Protein AF-F4I1Y9-F1 (afdb_monomer_lite)

pLDDT: mean 84.71, std 12.02, range [44.88, 97.06]

Structure (mmCIF, N/CA/C/O backbone):
data_AF-F4I1Y9-F1
#
_entry.id   AF-F4I1Y9-F1
#
loop_
_atom_site.group_PDB
_atom_site.id
_atom_site.type_symbol
_atom_site.label_atom_id
_atom_site.label_alt_id
_atom_site.label_comp_id
_atom_site.label_asym_id
_atom_site.label_entity_id
_atom_site.label_seq_id
_atom_site.pdbx_PDB_ins_code
_atom_site.Cartn_x
_atom_site.Cartn_y
_atom_site.Cartn_z
_atom_site.occupancy
_atom_site.B_iso_or_equiv
_atom_site.auth_seq_id
_atom_site.auth_comp_id
_atom_site.auth_asym_id
_atom_site.auth_atom_id
_atom_site.pdbx_PDB_model_num
ATOM 1 N N . MET A 1 1 ? 1.191 -8.807 7.977 1.00 69.25 1 MET A N 1
ATOM 2 C CA . MET A 1 1 ? 1.698 -9.114 6.601 1.00 69.25 1 MET A CA 1
ATOM 3 C C . MET A 1 1 ? 2.998 -8.347 6.306 1.00 69.25 1 MET A C 1
ATOM 5 O O . MET A 1 1 ? 3.203 -7.316 6.932 1.00 69.25 1 MET A O 1
ATOM 9 N N . LYS A 1 2 ? 3.882 -8.793 5.388 1.00 71.81 2 LYS A N 1
ATOM 10 C CA . LYS A 1 2 ? 5.081 -8.023 4.954 1.00 71.81 2 LYS A CA 1
ATOM 11 C C . LYS A 1 2 ? 5.387 -8.221 3.464 1.00 71.81 2 LYS A C 1
ATOM 13 O O . LYS A 1 2 ? 5.256 -9.332 2.959 1.00 71.81 2 LYS A O 1
ATOM 18 N N . ALA A 1 3 ? 5.833 -7.165 2.787 1.00 67.06 3 ALA A N 1
ATOM 19 C CA . ALA A 1 3 ? 6.359 -7.220 1.430 1.00 67.06 3 ALA A CA 1
ATOM 20 C C . ALA A 1 3 ? 7.756 -7.858 1.444 1.00 67.06 3 ALA A C 1
ATOM 22 O O . ALA A 1 3 ? 8.673 -7.392 2.130 1.00 67.06 3 ALA A O 1
ATOM 23 N N . THR A 1 4 ? 7.912 -8.951 0.703 1.00 67.31 4 THR A N 1
ATOM 24 C CA . THR A 1 4 ? 9.184 -9.657 0.531 1.00 67.31 4 THR A CA 1
ATOM 25 C C . THR A 1 4 ? 10.007 -9.039 -0.603 1.00 67.31 4 THR A C 1
ATOM 27 O O . THR A 1 4 ? 9.509 -8.212 -1.369 1.00 67.31 4 THR A O 1
ATOM 30 N N . ASN A 1 5 ? 11.292 -9.411 -0.686 1.00 60.19 5 ASN A N 1
ATOM 31 C CA . ASN A 1 5 ? 12.155 -9.077 -1.823 1.00 60.19 5 ASN A CA 1
ATOM 32 C C . ASN A 1 5 ? 11.518 -9.619 -3.108 1.00 60.19 5 ASN A C 1
ATOM 34 O O . ASN A 1 5 ? 11.624 -10.804 -3.406 1.00 60.19 5 ASN A O 1
ATOM 38 N N . THR A 1 6 ? 10.828 -8.757 -3.837 1.00 62.22 6 THR A N 1
ATOM 39 C CA . THR A 1 6 ? 10.444 -8.980 -5.232 1.00 62.22 6 THR A CA 1
ATOM 40 C C . THR A 1 6 ? 11.373 -8.139 -6.103 1.00 62.22 6 THR A C 1
ATOM 42 O O . THR A 1 6 ? 12.080 -7.281 -5.578 1.00 62.22 6 THR A O 1
ATOM 45 N N . ASP A 1 7 ? 11.353 -8.305 -7.423 1.00 64.12 7 ASP A N 1
ATOM 46 C CA . ASP A 1 7 ? 12.094 -7.419 -8.341 1.00 64.12 7 ASP A CA 1
ATOM 47 C C . ASP A 1 7 ? 11.778 -5.921 -8.142 1.00 64.12 7 ASP A C 1
ATOM 49 O O . ASP A 1 7 ? 12.580 -5.046 -8.477 1.00 64.12 7 ASP A O 1
ATOM 53 N N . LEU A 1 8 ? 10.584 -5.629 -7.616 1.00 65.75 8 LEU A N 1
ATOM 54 C CA . LEU A 1 8 ? 10.135 -4.291 -7.222 1.00 65.75 8 LEU A CA 1
ATOM 55 C C . LEU A 1 8 ? 10.524 -3.936 -5.782 1.00 65.75 8 LEU A C 1
ATOM 57 O O . LEU A 1 8 ? 10.585 -2.762 -5.435 1.00 65.75 8 LEU A O 1
ATOM 61 N N . GLY A 1 9 ? 10.751 -4.946 -4.943 1.00 61.72 9 GLY A N 1
ATOM 62 C CA . GLY A 1 9 ? 10.931 -4.871 -3.497 1.00 61.72 9 GLY A CA 1
ATOM 63 C C . GLY A 1 9 ? 12.293 -4.353 -3.060 1.00 61.72 9 GLY A C 1
ATOM 64 O O . GLY A 1 9 ? 12.908 -4.950 -2.174 1.00 61.72 9 GLY A O 1
ATOM 65 N N . ASP A 1 10 ? 12.741 -3.245 -3.650 1.00 73.62 10 ASP A N 1
ATOM 66 C CA . ASP A 1 10 ? 13.821 -2.458 -3.071 1.00 73.62 10 ASP A CA 1
ATOM 67 C C . ASP A 1 10 ? 13.427 -1.918 -1.683 1.00 73.62 10 ASP A C 1
ATOM 69 O O . ASP A 1 10 ? 12.261 -1.942 -1.270 1.00 73.62 10 ASP A O 1
ATOM 73 N N . GLU A 1 11 ? 14.422 -1.478 -0.910 1.00 79.38 11 GLU A N 1
ATOM 74 C CA . GLU A 1 11 ? 14.205 -1.005 0.463 1.00 79.38 11 GLU A CA 1
ATOM 75 C C . GLU A 1 11 ? 13.201 0.152 0.521 1.00 79.38 11 GLU A C 1
ATOM 77 O O . GLU A 1 11 ? 12.377 0.205 1.434 1.00 79.38 11 GLU A O 1
ATOM 82 N N . ALA A 1 12 ? 13.199 1.015 -0.499 1.00 82.31 12 ALA A N 1
ATOM 83 C CA . ALA A 1 12 ? 12.257 2.119 -0.625 1.00 82.31 12 ALA A CA 1
ATOM 84 C C . ALA A 1 12 ? 10.810 1.633 -0.815 1.00 82.31 12 ALA A C 1
ATOM 86 O O . ALA A 1 12 ? 9.903 2.148 -0.163 1.00 82.31 12 ALA A O 1
ATOM 87 N N . PHE A 1 13 ? 10.572 0.616 -1.652 1.00 86.69 13 PHE A N 1
ATOM 88 C CA . PHE A 1 13 ? 9.244 0.013 -1.798 1.00 86.69 13 PHE A CA 1
ATOM 89 C C . PHE A 1 13 ? 8.764 -0.575 -0.470 1.00 86.69 13 PHE A C 1
ATOM 91 O O . PHE A 1 13 ? 7.668 -0.258 -0.009 1.00 86.69 13 PHE A O 1
ATOM 98 N N . LYS A 1 14 ? 9.612 -1.365 0.198 1.00 85.75 14 LYS A N 1
ATOM 99 C CA . LYS A 1 14 ? 9.276 -1.983 1.488 1.00 85.75 14 LYS A CA 1
ATOM 100 C C . LYS A 1 14 ? 8.978 -0.964 2.580 1.00 85.75 14 LYS A C 1
ATOM 102 O O . LYS A 1 14 ? 8.068 -1.197 3.376 1.00 85.75 14 LYS A O 1
ATOM 107 N N . ALA A 1 15 ? 9.740 0.128 2.633 1.00 85.62 15 ALA A N 1
ATOM 108 C CA . ALA A 1 15 ? 9.554 1.197 3.608 1.00 85.62 15 ALA A CA 1
ATOM 109 C C . ALA A 1 15 ? 8.162 1.834 3.496 1.00 85.62 15 ALA A C 1
ATOM 111 O O . ALA A 1 15 ? 7.581 2.201 4.513 1.00 85.62 15 ALA A O 1
ATOM 112 N N . VAL A 1 16 ? 7.598 1.896 2.285 1.00 86.44 16 VAL A N 1
ATOM 113 C CA . VAL A 1 16 ? 6.246 2.417 2.048 1.00 86.4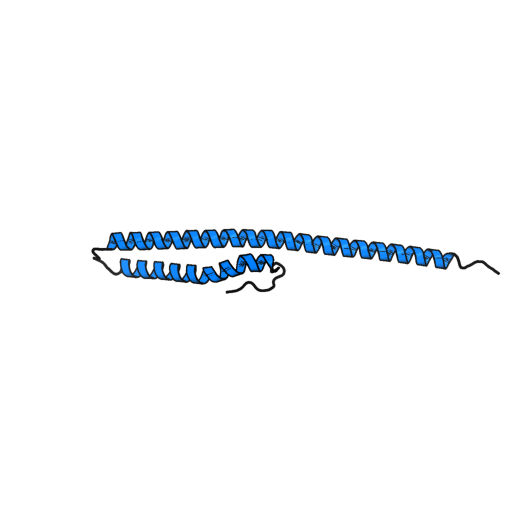4 16 VAL A CA 1
ATOM 114 C C . VAL A 1 16 ? 5.178 1.338 2.237 1.00 86.44 16 VAL A C 1
ATOM 116 O O . VAL A 1 16 ? 4.163 1.584 2.884 1.00 86.44 16 VAL A O 1
ATOM 119 N N . THR A 1 17 ? 5.376 0.125 1.713 1.00 87.12 17 THR A N 1
ATOM 120 C CA . THR A 1 17 ? 4.312 -0.892 1.709 1.00 87.12 17 THR A CA 1
ATOM 121 C C . THR A 1 17 ? 4.146 -1.629 3.031 1.00 87.12 17 THR A C 1
ATOM 123 O O . THR A 1 17 ? 3.032 -2.025 3.358 1.00 87.12 17 THR A O 1
ATOM 126 N N . ASN A 1 18 ? 5.213 -1.842 3.808 1.00 87.88 18 ASN A N 1
ATOM 127 C CA . ASN A 1 18 ? 5.120 -2.603 5.060 1.00 87.88 18 ASN A CA 1
ATOM 128 C C . ASN A 1 18 ? 4.258 -1.923 6.136 1.00 87.88 18 ASN A C 1
ATOM 130 O O . ASN A 1 18 ? 3.460 -2.631 6.760 1.00 87.88 18 ASN A O 1
ATOM 134 N N . PRO A 1 19 ? 4.350 -0.596 6.352 1.00 88.94 19 PRO A N 1
ATOM 135 C CA . PRO A 1 19 ? 3.421 0.105 7.236 1.00 88.94 19 PRO A CA 1
ATOM 136 C C . PRO A 1 19 ? 1.960 -0.095 6.820 1.00 88.94 19 PRO A C 1
ATOM 138 O O . PRO A 1 19 ? 1.135 -0.468 7.649 1.00 88.94 19 PRO A O 1
ATOM 141 N N . ILE A 1 20 ? 1.658 0.028 5.524 1.00 90.12 20 ILE A N 1
ATOM 142 C CA . ILE A 1 20 ? 0.292 -0.138 5.002 1.00 90.12 20 ILE A CA 1
ATOM 143 C C . ILE A 1 20 ? -0.194 -1.580 5.185 1.00 90.12 20 ILE A C 1
ATOM 145 O O . ILE A 1 20 ? -1.318 -1.814 5.618 1.00 90.12 20 ILE A O 1
ATOM 149 N N . LEU A 1 21 ? 0.662 -2.569 4.910 1.00 87.94 21 LEU A N 1
ATOM 150 C CA . LEU A 1 21 ? 0.348 -3.983 5.140 1.00 87.94 21 LEU A CA 1
ATOM 151 C C . LEU A 1 21 ? 0.091 -4.298 6.618 1.00 87.94 21 LEU A C 1
ATOM 153 O O . LEU A 1 21 ? -0.660 -5.226 6.911 1.00 87.94 21 LEU A O 1
ATOM 157 N N . SER A 1 22 ? 0.713 -3.551 7.530 1.00 87.38 22 SER A N 1
ATOM 158 C CA . SER A 1 22 ? 0.483 -3.683 8.972 1.00 87.38 22 SER A CA 1
ATOM 159 C C . SER A 1 22 ? -0.855 -3.053 9.370 1.00 87.38 22 SER A C 1
ATOM 161 O O . SER A 1 22 ? -1.621 -3.661 10.108 1.00 87.38 22 SER A O 1
ATOM 163 N N . GLN A 1 23 ? -1.184 -1.886 8.811 1.00 88.81 23 GLN A N 1
ATOM 164 C CA . GLN A 1 23 ? -2.473 -1.212 9.018 1.00 88.81 23 GLN A CA 1
ATOM 165 C C . GLN A 1 23 ? -3.655 -1.973 8.402 1.00 88.81 23 GLN A C 1
ATOM 167 O O . GLN A 1 23 ? -4.777 -1.874 8.889 1.00 88.81 23 GLN A O 1
ATOM 172 N N . MET A 1 24 ? -3.426 -2.770 7.356 1.00 89.56 24 MET A N 1
ATOM 173 C CA . MET A 1 24 ? -4.493 -3.526 6.695 1.00 89.56 24 MET A CA 1
ATOM 174 C C . MET A 1 24 ? -5.178 -4.529 7.636 1.00 89.56 24 MET A C 1
ATOM 176 O O . MET A 1 24 ? -6.378 -4.759 7.517 1.00 89.56 24 MET A O 1
ATOM 180 N N . GLU A 1 25 ? -4.448 -5.107 8.595 1.00 88.75 25 GLU A N 1
ATOM 181 C CA . GLU A 1 25 ? -5.041 -5.996 9.604 1.00 88.75 25 GLU A CA 1
ATOM 182 C C . GLU A 1 25 ? -6.040 -5.241 10.498 1.00 88.75 25 GLU A C 1
ATOM 184 O O . GLU A 1 25 ? -7.121 -5.756 10.783 1.00 88.75 25 GLU A O 1
ATOM 189 N N . GLU A 1 26 ? -5.731 -3.995 10.867 1.00 91.12 26 GLU A N 1
ATOM 190 C CA . GLU A 1 26 ? -6.637 -3.118 11.615 1.00 91.12 26 GLU A CA 1
ATOM 191 C C . GLU A 1 26 ? -7.874 -2.753 10.785 1.00 91.12 26 GLU A C 1
ATOM 193 O O . GLU A 1 26 ? -8.995 -2.932 11.255 1.00 91.12 26 GLU A O 1
ATOM 198 N N . ILE A 1 27 ? -7.687 -2.345 9.525 1.00 93.62 27 ILE A N 1
ATOM 199 C CA . ILE A 1 27 ? -8.786 -2.028 8.597 1.00 93.62 27 ILE A CA 1
ATOM 200 C C . ILE A 1 27 ? -9.744 -3.220 8.462 1.00 93.62 27 ILE A C 1
ATOM 202 O O . ILE A 1 27 ? -10.960 -3.058 8.567 1.00 93.62 27 ILE A O 1
ATOM 206 N N . ILE A 1 28 ? -9.209 -4.433 8.280 1.00 93.25 28 ILE A N 1
ATOM 207 C CA . ILE A 1 28 ? -10.007 -5.663 8.176 1.00 93.25 28 ILE A CA 1
ATOM 208 C C . ILE A 1 28 ? -10.779 -5.932 9.472 1.00 93.25 28 ILE A C 1
ATOM 210 O O . ILE A 1 28 ? -11.943 -6.337 9.423 1.00 93.25 28 ILE A O 1
ATOM 214 N N . ASN A 1 29 ? -10.152 -5.735 10.632 1.00 94.06 29 ASN A N 1
ATOM 215 C CA . ASN A 1 29 ? -10.808 -5.954 11.918 1.00 94.06 29 ASN A CA 1
ATOM 216 C C . ASN A 1 29 ? -11.945 -4.954 12.148 1.00 94.06 29 ASN A C 1
ATOM 218 O O . ASN A 1 29 ? -13.036 -5.365 12.547 1.00 94.06 29 ASN A O 1
ATOM 222 N N . THR A 1 30 ? -11.741 -3.680 11.819 1.00 93.75 30 THR A N 1
ATOM 223 C CA . THR A 1 30 ? -12.794 -2.662 11.900 1.00 93.75 30 THR A CA 1
ATOM 224 C C . THR A 1 30 ? -13.921 -2.958 10.910 1.00 93.75 30 THR A C 1
ATOM 226 O O . THR A 1 30 ? -15.086 -2.916 11.293 1.00 93.75 30 THR A O 1
ATOM 229 N N . ALA A 1 31 ? -13.615 -3.387 9.680 1.00 95.50 31 ALA A N 1
ATOM 230 C CA . ALA A 1 31 ? -14.629 -3.802 8.705 1.00 95.50 31 ALA A CA 1
ATOM 231 C C . ALA A 1 31 ? -15.491 -4.975 9.214 1.00 95.50 31 ALA A C 1
ATOM 233 O O . ALA A 1 31 ? -16.717 -4.968 9.084 1.00 95.50 31 ALA A O 1
ATOM 234 N N . LYS A 1 32 ? -14.866 -5.979 9.845 1.00 96.69 32 LYS A N 1
ATOM 235 C CA . LYS A 1 32 ? -15.589 -7.083 10.498 1.00 96.69 32 LYS A CA 1
ATOM 236 C C . LYS A 1 32 ? -16.451 -6.589 11.657 1.00 96.69 32 LYS A C 1
ATOM 238 O O . LYS A 1 32 ? -17.561 -7.088 11.835 1.00 96.69 32 LYS A O 1
ATOM 243 N N . HIS A 1 33 ? -15.964 -5.618 12.429 1.00 95.75 33 HIS A N 1
ATOM 244 C CA . HIS A 1 33 ? -16.726 -5.025 13.523 1.00 95.75 33 HIS A CA 1
ATOM 245 C C . HIS A 1 33 ? -17.963 -4.271 13.019 1.00 95.75 33 HIS A C 1
ATOM 247 O O . HIS A 1 33 ? -19.049 -4.476 13.557 1.00 95.75 33 HIS A O 1
ATOM 253 N N . VAL A 1 34 ? -17.832 -3.491 11.940 1.00 96.56 34 VAL A N 1
ATOM 254 C CA . VAL A 1 34 ? -18.960 -2.842 11.252 1.00 96.56 34 VAL A CA 1
ATOM 255 C C . VAL A 1 34 ? -19.995 -3.888 10.837 1.00 96.56 34 VAL A C 1
ATOM 257 O O . VAL A 1 34 ? -21.160 -3.782 11.212 1.00 96.56 34 VAL A O 1
ATOM 260 N N . ALA A 1 35 ? -19.573 -4.956 10.152 1.00 95.19 35 ALA A N 1
ATOM 261 C CA . ALA A 1 35 ? -20.478 -6.027 9.727 1.00 95.19 35 ALA A CA 1
ATOM 262 C C . ALA A 1 35 ? -21.207 -6.692 10.911 1.00 95.19 35 ALA A C 1
ATOM 264 O O . ALA A 1 35 ? -22.413 -6.943 10.840 1.00 95.19 35 ALA A O 1
ATOM 265 N N . TYR A 1 36 ? -20.496 -6.939 12.014 1.00 95.69 36 TYR A N 1
ATOM 266 C CA . TYR A 1 36 ? -21.086 -7.454 13.247 1.00 95.69 36 TYR A CA 1
ATOM 267 C C . TYR A 1 36 ? -22.136 -6.495 13.824 1.00 95.69 36 TYR A C 1
ATOM 269 O O . TYR A 1 36 ? -23.256 -6.920 14.107 1.00 95.69 36 TYR A O 1
ATOM 277 N N . ARG A 1 37 ? -21.813 -5.202 13.960 1.00 93.56 37 ARG A N 1
ATOM 278 C CA . ARG A 1 37 ? -22.731 -4.195 14.515 1.00 93.56 37 ARG A CA 1
ATOM 279 C C . ARG A 1 37 ? -23.983 -4.028 13.656 1.00 93.56 37 ARG A C 1
ATOM 281 O O . ARG A 1 37 ? -25.078 -3.998 14.209 1.00 93.56 37 ARG A O 1
ATOM 288 N N . VAL A 1 38 ? -23.850 -4.028 12.326 1.00 92.12 38 VAL A N 1
ATOM 289 C CA . VAL A 1 38 ? -25.003 -4.059 11.406 1.00 92.12 38 VAL A CA 1
ATOM 290 C C . VAL A 1 38 ? -25.886 -5.282 11.677 1.00 92.12 38 VAL A C 1
ATOM 292 O O . VAL A 1 38 ? -27.110 -5.167 11.698 1.00 92.12 38 VAL A O 1
ATOM 295 N N . GLY A 1 39 ? -25.286 -6.455 11.901 1.00 91.50 39 GLY A N 1
ATOM 296 C CA . GLY A 1 39 ? -26.014 -7.677 12.248 1.00 91.50 39 GLY A CA 1
ATOM 297 C C . GLY A 1 39 ? -26.802 -7.554 13.554 1.00 91.50 39 GLY A C 1
ATOM 298 O O . GLY A 1 39 ? -27.981 -7.904 13.588 1.00 91.50 39 GLY A O 1
ATOM 299 N N . VAL A 1 40 ? -26.179 -6.999 14.599 1.00 90.19 40 VAL A N 1
ATOM 300 C CA . VAL A 1 40 ? -26.837 -6.733 15.890 1.00 90.19 40 VAL A CA 1
ATOM 301 C C . VAL A 1 40 ? -28.032 -5.799 15.703 1.00 90.19 40 VAL A C 1
ATOM 303 O O . VAL A 1 40 ? -29.144 -6.180 16.063 1.00 90.19 40 VAL A O 1
ATOM 306 N N . ILE A 1 41 ? -27.832 -4.648 15.054 1.00 89.88 41 ILE A N 1
ATOM 307 C CA . ILE A 1 41 ? -28.875 -3.639 14.798 1.00 89.88 41 ILE A CA 1
ATOM 308 C C . ILE A 1 41 ? -30.064 -4.234 14.031 1.00 89.88 41 ILE A C 1
ATOM 310 O O . ILE A 1 41 ? -31.218 -3.944 14.326 1.00 89.88 41 ILE A O 1
ATOM 314 N N . ARG A 1 42 ? -29.807 -5.106 13.049 1.00 87.38 42 ARG A N 1
ATOM 315 C CA . ARG A 1 42 ? -30.874 -5.771 12.281 1.00 87.38 42 ARG A CA 1
ATOM 316 C C . ARG A 1 42 ? -31.665 -6.792 13.093 1.00 87.38 42 ARG A C 1
ATOM 318 O O . ARG A 1 42 ? -32.795 -7.097 12.731 1.00 87.38 42 ARG A O 1
ATOM 325 N N . SER A 1 43 ? -31.070 -7.355 14.141 1.00 88.75 43 SER A N 1
ATOM 326 C CA . SER A 1 43 ? -31.731 -8.340 15.002 1.00 88.75 43 SER A CA 1
ATOM 327 C C . SER A 1 43 ? -32.514 -7.702 16.153 1.00 88.75 43 SER A C 1
ATOM 329 O O . SER A 1 43 ? -33.415 -8.332 16.710 1.00 88.75 43 SER A O 1
ATOM 331 N N . THR A 1 44 ? -32.221 -6.446 16.493 1.00 83.25 44 THR A N 1
ATOM 332 C CA . THR A 1 44 ? -32.925 -5.698 17.533 1.00 83.25 44 THR A CA 1
ATOM 333 C C . THR A 1 44 ? -34.127 -4.959 16.938 1.00 83.25 44 THR A C 1
ATOM 335 O O . THR A 1 44 ? -34.090 -3.769 16.650 1.00 83.25 44 THR A O 1
ATOM 338 N N . ASN A 1 45 ? -35.253 -5.667 16.787 1.00 69.00 45 ASN A N 1
ATOM 339 C CA . ASN A 1 45 ? -36.493 -5.143 16.181 1.00 69.00 45 ASN A CA 1
ATOM 340 C C . ASN A 1 45 ? -37.090 -3.890 16.868 1.00 69.00 45 ASN A C 1
ATOM 342 O O . ASN A 1 45 ? -38.072 -3.333 16.377 1.00 69.00 45 ASN A O 1
ATOM 346 N N . SER A 1 46 ? -36.585 -3.471 18.032 1.00 75.75 46 SER A N 1
ATOM 347 C CA . SER A 1 46 ? -37.143 -2.368 18.829 1.00 75.75 46 SER A CA 1
ATOM 348 C C . SER A 1 46 ? -36.101 -1.718 19.749 1.00 75.75 46 SER A C 1
ATOM 350 O O . SER A 1 46 ? -36.381 -1.458 20.918 1.00 75.75 46 SER A O 1
ATOM 352 N N . ASP A 1 47 ? -34.880 -1.491 19.256 1.00 80.38 47 ASP A N 1
ATOM 353 C CA . ASP A 1 47 ? -33.858 -0.793 20.043 1.00 80.38 47 ASP A CA 1
ATOM 354 C C . ASP A 1 47 ? -34.163 0.717 20.129 1.00 80.38 47 ASP A C 1
ATOM 356 O O . ASP A 1 47 ? -34.187 1.385 19.091 1.00 80.38 47 ASP A O 1
ATOM 360 N N . PRO A 1 48 ? -34.364 1.301 21.328 1.00 87.50 48 PRO A N 1
ATOM 361 C CA . PRO A 1 48 ? -34.545 2.748 21.472 1.00 87.50 48 PRO A CA 1
ATOM 362 C C . PRO A 1 48 ? -33.340 3.557 20.969 1.00 87.50 48 PRO A C 1
ATOM 364 O O . PRO A 1 48 ? -33.481 4.738 20.661 1.00 87.50 48 PRO A O 1
ATOM 367 N N . ASN A 1 49 ? -32.163 2.937 20.864 1.00 88.44 49 ASN A N 1
ATOM 368 C CA . ASN A 1 49 ? -30.950 3.568 20.362 1.00 88.44 49 ASN A CA 1
ATOM 369 C C . ASN A 1 49 ? -30.693 3.314 18.873 1.00 88.44 49 ASN A C 1
ATOM 371 O O . ASN A 1 49 ? -29.667 3.767 18.372 1.00 88.44 49 ASN A O 1
ATOM 375 N N . PHE A 1 50 ? -31.604 2.643 18.158 1.00 90.00 50 PHE A N 1
ATOM 376 C CA . PHE A 1 50 ? -31.409 2.204 16.772 1.00 90.00 50 PHE A CA 1
ATOM 377 C C . PHE A 1 50 ? -30.774 3.272 15.869 1.00 90.00 50 PHE A C 1
ATOM 379 O O . PHE A 1 50 ? -29.765 3.007 15.226 1.00 90.00 50 PHE A O 1
ATOM 386 N N . LEU A 1 51 ? -31.327 4.492 15.845 1.00 90.56 51 LEU A N 1
ATOM 387 C CA . LEU A 1 51 ? -30.824 5.563 14.975 1.00 90.56 51 LEU A CA 1
ATOM 388 C C . LEU A 1 51 ? -29.418 6.036 15.362 1.00 90.56 51 LEU A C 1
ATOM 390 O O . LEU A 1 51 ? -28.618 6.342 14.484 1.00 90.56 51 LEU A O 1
ATOM 394 N N . ARG A 1 52 ? -29.112 6.091 16.664 1.00 91.94 52 ARG A N 1
ATOM 395 C CA . ARG A 1 52 ? -27.782 6.477 17.154 1.00 91.94 52 ARG A CA 1
ATOM 396 C C . ARG A 1 52 ? -26.756 5.410 16.796 1.00 91.94 52 ARG A C 1
ATOM 398 O O . ARG A 1 52 ? -25.669 5.734 16.336 1.00 91.94 52 ARG A O 1
ATOM 405 N N . ASP A 1 53 ? -27.109 4.151 17.015 1.00 91.56 53 ASP A N 1
ATOM 406 C CA . ASP A 1 53 ? -26.210 3.033 16.774 1.00 91.56 53 ASP A CA 1
ATOM 407 C C . ASP A 1 53 ? -26.001 2.814 15.266 1.00 91.56 53 ASP A C 1
ATOM 409 O O . ASP A 1 53 ? -24.900 2.462 14.854 1.00 91.56 53 ASP A O 1
ATOM 413 N N . LEU A 1 54 ? -27.017 3.081 14.436 1.00 91.44 54 LEU A N 1
ATOM 414 C CA . LEU A 1 54 ? -26.892 3.091 12.978 1.00 91.44 54 LEU A CA 1
ATOM 415 C C . LEU A 1 54 ? -25.936 4.193 12.501 1.00 91.44 54 LEU A C 1
ATOM 417 O O . LEU A 1 54 ? -25.006 3.889 11.765 1.00 91.44 54 LEU A O 1
ATOM 421 N N . ASP A 1 55 ? -26.101 5.433 12.975 1.00 94.19 55 ASP A N 1
ATOM 422 C CA . ASP A 1 55 ? -25.205 6.555 12.642 1.00 94.19 55 ASP A CA 1
ATOM 423 C C . ASP A 1 55 ? -23.75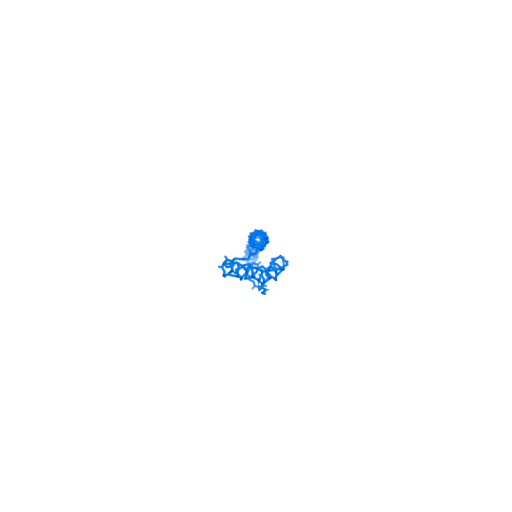0 6.291 13.076 1.00 94.19 55 ASP A C 1
ATOM 425 O O . ASP A 1 55 ? -22.806 6.611 12.353 1.00 94.19 55 ASP A O 1
ATOM 429 N N . GLU A 1 56 ? -23.546 5.662 14.237 1.00 94.19 56 GLU A N 1
ATOM 430 C CA . GLU A 1 56 ? -22.212 5.266 14.698 1.00 94.19 56 GLU A CA 1
ATOM 431 C C . GLU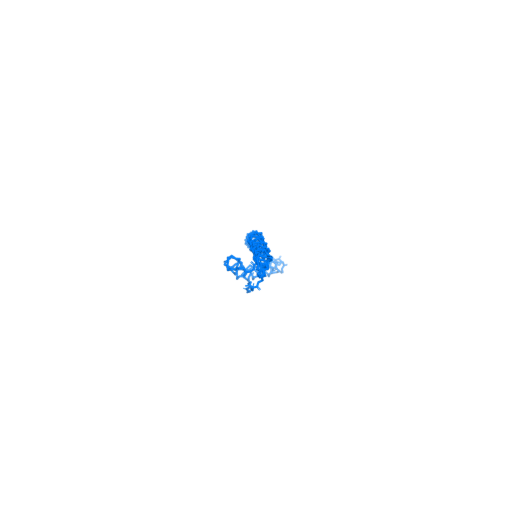 A 1 56 ? -21.571 4.242 13.747 1.00 94.19 56 GLU A C 1
ATOM 433 O O . GLU A 1 56 ? -20.398 4.361 13.389 1.00 94.19 56 GLU A O 1
ATOM 438 N N . VAL A 1 57 ? -22.344 3.246 13.313 1.00 94.88 57 VAL A N 1
ATOM 439 C CA . VAL A 1 57 ? -21.882 2.194 12.401 1.00 94.88 57 VAL A CA 1
ATOM 440 C C . VAL A 1 57 ? -21.623 2.730 10.999 1.00 94.88 57 VAL A C 1
ATOM 442 O O . VAL A 1 57 ? -20.628 2.334 10.393 1.00 94.88 57 VAL A O 1
ATOM 445 N N . ASP A 1 58 ? -22.453 3.650 10.510 1.00 94.62 58 ASP A N 1
ATOM 446 C CA . ASP A 1 58 ? -22.245 4.325 9.228 1.00 94.62 58 ASP A CA 1
ATOM 447 C C . ASP A 1 58 ? -20.924 5.110 9.247 1.00 94.62 58 ASP A C 1
ATOM 449 O O . ASP A 1 58 ? -20.082 4.920 8.370 1.00 94.62 58 ASP A O 1
ATOM 453 N N . LYS A 1 59 ? -20.651 5.872 10.317 1.00 96.62 59 LYS A N 1
ATOM 454 C CA . LYS A 1 59 ? -19.367 6.577 10.497 1.00 96.62 59 LYS A CA 1
ATOM 455 C C . LYS A 1 59 ? -18.168 5.634 10.554 1.00 96.62 59 LYS A C 1
ATOM 457 O O . LYS A 1 59 ? -17.119 5.941 9.989 1.00 96.62 59 LYS A O 1
ATOM 462 N N . MET A 1 60 ? -18.296 4.490 11.230 1.00 95.00 60 MET A N 1
ATOM 463 C CA . MET A 1 60 ? -17.243 3.468 11.223 1.00 95.00 60 MET A CA 1
ATOM 464 C C . MET A 1 60 ? -17.039 2.882 9.818 1.00 95.00 60 MET A C 1
ATOM 466 O O . MET A 1 60 ? -15.904 2.614 9.425 1.00 95.00 60 MET A O 1
ATOM 470 N N . GLY A 1 61 ? -18.121 2.682 9.061 1.00 96.25 61 GLY A N 1
ATOM 471 C CA . GLY A 1 61 ? -18.077 2.236 7.671 1.00 96.25 61 GLY A CA 1
ATOM 472 C C . GLY A 1 61 ? -17.324 3.217 6.772 1.00 96.25 61 GLY A C 1
ATOM 473 O O . GLY A 1 61 ? -16.427 2.801 6.034 1.00 96.25 61 GLY A O 1
ATOM 474 N N . ASP A 1 62 ? -17.626 4.508 6.895 1.00 97.06 62 ASP A N 1
ATOM 475 C CA . ASP A 1 62 ? -16.951 5.581 6.161 1.00 97.06 62 ASP A CA 1
ATOM 476 C C . ASP A 1 62 ? -15.455 5.662 6.508 1.00 97.06 62 ASP A C 1
ATOM 478 O O . ASP A 1 62 ? -14.613 5.749 5.611 1.00 97.06 62 ASP A O 1
ATOM 482 N N . ASP A 1 63 ? -15.092 5.554 7.792 1.00 94.56 63 ASP A N 1
ATOM 483 C CA . ASP A 1 63 ? -13.688 5.539 8.234 1.00 94.56 63 ASP A CA 1
ATOM 484 C C . ASP A 1 63 ? -12.911 4.350 7.643 1.00 94.56 63 ASP A C 1
ATOM 486 O O . ASP A 1 63 ? -11.807 4.515 7.114 1.00 94.56 63 ASP A O 1
ATOM 490 N N . VAL A 1 64 ? -13.500 3.148 7.663 1.00 96.00 64 VAL A N 1
ATOM 491 C CA . VAL A 1 64 ? -12.912 1.955 7.032 1.00 96.00 64 VAL A CA 1
ATOM 492 C C . VAL A 1 64 ? -12.716 2.173 5.537 1.00 96.00 64 VAL A C 1
ATOM 494 O O . VAL A 1 64 ? -11.664 1.810 4.997 1.00 96.00 64 VAL A O 1
ATOM 497 N N . PHE A 1 65 ? -13.705 2.753 4.860 1.00 95.56 65 PHE A N 1
ATOM 498 C CA . PHE A 1 65 ? -13.641 3.014 3.429 1.00 95.56 65 PHE A CA 1
ATOM 499 C C . PHE A 1 65 ? -12.520 4.002 3.082 1.00 95.56 65 PHE A C 1
ATOM 501 O O . PHE A 1 65 ? -11.670 3.686 2.245 1.00 95.56 65 PHE A O 1
ATOM 508 N N . GLU A 1 66 ? -12.448 5.149 3.758 1.00 96.44 66 GLU A N 1
ATOM 509 C CA . GLU A 1 66 ? -11.431 6.170 3.482 1.00 96.44 66 GLU A CA 1
ATOM 510 C C . GLU A 1 66 ? -10.012 5.695 3.834 1.00 96.44 66 GLU A C 1
ATOM 512 O O . GLU A 1 66 ? -9.068 5.930 3.067 1.00 96.44 66 GLU A O 1
ATOM 517 N N . LYS A 1 67 ? -9.842 4.933 4.924 1.00 94.06 67 LYS A N 1
ATOM 518 C CA . LYS A 1 67 ? -8.558 4.282 5.247 1.00 94.06 67 LYS A CA 1
ATOM 519 C C . LYS A 1 67 ? -8.154 3.267 4.181 1.00 94.06 67 LYS A C 1
ATOM 521 O O . LYS A 1 67 ? -7.002 3.265 3.743 1.00 94.06 67 LYS A O 1
ATOM 526 N N . SER A 1 68 ? -9.093 2.438 3.723 1.00 94.69 68 SER A N 1
ATOM 527 C CA . SER A 1 68 ? -8.845 1.439 2.672 1.00 94.69 68 SER A CA 1
ATOM 528 C C . SER A 1 68 ? -8.449 2.091 1.350 1.00 94.69 68 SER A C 1
ATOM 530 O O . SER A 1 68 ? -7.508 1.650 0.689 1.00 94.69 68 SER A O 1
ATOM 532 N N . LYS A 1 69 ? -9.143 3.167 0.973 1.00 95.81 69 LYS A N 1
ATOM 533 C CA . LYS A 1 69 ? -8.869 3.947 -0.234 1.00 95.81 69 LYS A CA 1
ATOM 534 C C . LYS A 1 69 ? -7.493 4.608 -0.174 1.00 95.81 69 LYS A C 1
ATOM 536 O O . LYS A 1 69 ? -6.699 4.436 -1.095 1.00 95.81 69 LYS A O 1
ATOM 541 N N . THR A 1 70 ? -7.170 5.264 0.939 1.00 93.81 70 THR A N 1
ATOM 542 C CA . THR A 1 70 ? -5.853 5.881 1.158 1.00 93.81 70 THR A CA 1
ATOM 543 C C . THR A 1 70 ? -4.732 4.842 1.082 1.00 93.81 70 THR A C 1
ATOM 545 O O . THR A 1 70 ? -3.742 5.042 0.378 1.00 93.81 70 THR A O 1
ATOM 548 N N . ALA A 1 71 ? -4.901 3.694 1.746 1.00 92.69 71 ALA A N 1
ATOM 549 C CA . ALA A 1 71 ? -3.954 2.583 1.687 1.00 92.69 71 ALA A CA 1
ATOM 550 C C . ALA A 1 71 ? -3.733 2.091 0.245 1.00 92.69 71 ALA A C 1
ATOM 552 O O . ALA A 1 71 ? -2.591 1.890 -0.178 1.00 92.69 71 ALA A O 1
ATOM 553 N N . LEU A 1 72 ? -4.816 1.934 -0.521 1.00 92.25 72 LEU A N 1
ATOM 554 C CA . LEU A 1 72 ? -4.766 1.503 -1.915 1.00 92.25 72 LEU A CA 1
ATOM 555 C C . LEU A 1 72 ? -4.042 2.516 -2.808 1.00 92.25 72 LEU A C 1
ATOM 557 O O . LEU A 1 72 ? -3.213 2.118 -3.627 1.00 92.25 72 LEU A O 1
ATOM 561 N N . ASP A 1 73 ? -4.322 3.807 -2.654 1.00 94.69 73 ASP A N 1
ATOM 562 C CA . ASP A 1 73 ? -3.710 4.855 -3.471 1.00 94.69 73 ASP A CA 1
ATOM 563 C C . ASP A 1 73 ? -2.205 4.981 -3.201 1.00 94.69 73 ASP A C 1
ATOM 565 O O . ASP A 1 73 ? -1.410 5.057 -4.144 1.00 94.69 73 ASP A O 1
ATOM 569 N N . ILE A 1 74 ? -1.782 4.886 -1.936 1.00 91.75 74 ILE A N 1
ATOM 570 C CA . ILE A 1 74 ? -0.355 4.865 -1.589 1.00 91.75 74 ILE A CA 1
ATOM 571 C C . ILE A 1 74 ? 0.314 3.598 -2.142 1.00 91.75 74 ILE A C 1
ATOM 573 O O . ILE A 1 74 ? 1.396 3.690 -2.724 1.00 91.75 74 ILE A O 1
ATOM 577 N N . MET A 1 75 ? -0.318 2.423 -2.029 1.00 89.56 75 MET A N 1
ATOM 578 C CA . MET A 1 75 ? 0.222 1.183 -2.605 1.00 89.56 75 MET A CA 1
ATOM 579 C C . MET A 1 75 ? 0.366 1.267 -4.127 1.00 89.56 75 MET A C 1
ATOM 581 O O . MET A 1 75 ? 1.393 0.859 -4.667 1.00 89.56 75 MET A O 1
ATOM 585 N N . ARG A 1 76 ? -0.630 1.820 -4.828 1.00 91.12 76 ARG A N 1
ATOM 586 C CA . ARG A 1 76 ? -0.572 2.026 -6.282 1.00 91.12 76 ARG A CA 1
ATOM 587 C C . ARG A 1 76 ? 0.602 2.915 -6.664 1.00 91.12 76 ARG A C 1
ATOM 589 O O . ARG A 1 76 ? 1.364 2.543 -7.555 1.00 91.12 76 ARG A O 1
ATOM 596 N N . LYS A 1 77 ? 0.784 4.036 -5.961 1.00 91.31 77 LYS A N 1
ATOM 597 C CA . LYS A 1 77 ? 1.923 4.930 -6.181 1.00 91.31 77 LYS A CA 1
ATOM 598 C C . LYS A 1 77 ? 3.253 4.223 -5.916 1.00 91.31 77 LYS A C 1
ATOM 600 O O . LYS A 1 77 ? 4.125 4.242 -6.773 1.00 91.31 77 LYS A O 1
ATOM 605 N N . ALA A 1 78 ? 3.374 3.509 -4.796 1.00 89.44 78 ALA A N 1
ATOM 606 C CA . ALA A 1 78 ? 4.585 2.762 -4.460 1.00 89.44 78 ALA A CA 1
ATOM 607 C C . ALA A 1 78 ? 4.960 1.733 -5.542 1.00 89.44 78 ALA A C 1
ATOM 609 O O . ALA A 1 78 ? 6.138 1.564 -5.850 1.00 89.44 78 ALA A O 1
ATOM 610 N N . VAL A 1 79 ? 3.971 1.062 -6.143 1.00 88.94 79 VAL A N 1
ATOM 611 C CA . VAL A 1 79 ? 4.191 0.122 -7.254 1.00 88.94 79 VAL A CA 1
ATOM 612 C C . VAL A 1 79 ? 4.676 0.836 -8.517 1.00 88.94 79 VAL A C 1
ATOM 614 O O . VAL A 1 79 ? 5.558 0.309 -9.195 1.00 88.94 79 VAL A O 1
ATOM 617 N N . VAL A 1 80 ? 4.120 2.004 -8.849 1.00 90.12 80 VAL A N 1
ATOM 618 C CA . VAL A 1 80 ? 4.578 2.811 -9.993 1.00 90.12 80 VAL A CA 1
ATOM 619 C C . VAL A 1 80 ? 6.024 3.256 -9.777 1.00 90.12 80 VAL A C 1
ATOM 621 O O . VAL A 1 80 ? 6.877 2.933 -10.602 1.00 90.12 80 VAL A O 1
ATOM 624 N N . ASP A 1 81 ? 6.323 3.861 -8.628 1.00 88.50 81 ASP A N 1
ATOM 625 C CA . ASP A 1 81 ? 7.668 4.336 -8.289 1.00 88.50 81 ASP A CA 1
ATOM 626 C C . ASP A 1 81 ? 8.692 3.183 -8.312 1.00 88.50 81 ASP A C 1
ATOM 628 O O . ASP A 1 81 ? 9.810 3.324 -8.807 1.00 88.50 81 ASP A O 1
ATOM 632 N N . ALA A 1 82 ? 8.316 1.999 -7.815 1.00 87.69 82 ALA A N 1
ATOM 633 C CA . ALA A 1 82 ? 9.182 0.821 -7.846 1.00 87.69 82 ALA A CA 1
ATOM 634 C C . ALA A 1 82 ? 9.443 0.308 -9.272 1.00 87.69 82 ALA A C 1
ATOM 636 O O . ALA A 1 82 ? 10.553 -0.141 -9.569 1.00 87.69 82 ALA A O 1
ATOM 637 N N . LYS A 1 83 ? 8.451 0.383 -10.170 1.00 88.19 83 LYS A N 1
ATOM 638 C CA . LYS A 1 83 ? 8.628 0.029 -11.588 1.00 88.19 83 LYS A CA 1
ATOM 639 C C . LYS A 1 83 ? 9.569 1.000 -12.291 1.00 88.19 83 LYS A C 1
ATOM 641 O O . LYS A 1 83 ? 10.413 0.551 -13.062 1.00 88.19 83 LYS A O 1
ATOM 646 N N . GLU A 1 84 ? 9.461 2.294 -12.006 1.00 89.31 84 GLU A N 1
ATOM 647 C CA . GLU A 1 84 ? 10.370 3.306 -12.554 1.00 89.31 84 GLU A CA 1
ATOM 648 C C . GLU A 1 84 ? 11.806 3.088 -12.072 1.00 89.31 84 GLU A C 1
ATOM 650 O O . GLU A 1 84 ? 12.730 3.058 -12.885 1.00 89.31 84 GLU A O 1
ATOM 655 N N . ARG A 1 85 ? 12.003 2.815 -10.774 1.00 85.69 85 ARG A N 1
ATOM 656 C CA . ARG A 1 85 ? 13.327 2.464 -10.237 1.00 85.69 85 ARG A CA 1
ATOM 657 C C . ARG A 1 85 ? 13.886 1.185 -10.852 1.00 85.69 85 ARG A C 1
ATOM 659 O O . ARG A 1 85 ? 15.076 1.131 -11.145 1.00 85.69 85 ARG A O 1
ATOM 666 N N . LYS A 1 86 ? 13.052 0.159 -11.064 1.00 87.38 86 LYS A N 1
ATOM 667 C CA . LYS A 1 86 ? 13.475 -1.063 -11.763 1.00 87.38 86 LYS A CA 1
ATOM 668 C C . LYS A 1 86 ? 13.930 -0.747 -13.186 1.00 87.38 86 LYS A C 1
ATOM 670 O O . LYS A 1 86 ? 15.025 -1.145 -13.556 1.00 87.38 86 LYS A O 1
ATOM 675 N N . LYS A 1 87 ? 13.143 0.023 -13.938 1.00 88.06 87 LYS A N 1
ATOM 676 C CA . LYS A 1 87 ? 13.491 0.429 -15.303 1.00 88.06 87 LYS A CA 1
ATOM 677 C C . LYS A 1 87 ? 14.832 1.169 -15.355 1.00 88.06 87 LYS A C 1
ATOM 679 O O . LYS A 1 87 ? 15.667 0.821 -16.177 1.00 88.06 87 LYS A O 1
ATOM 684 N N . ALA A 1 88 ? 15.066 2.113 -14.442 1.00 87.19 88 ALA A N 1
ATOM 685 C CA . ALA A 1 88 ? 16.336 2.834 -14.366 1.00 87.19 88 ALA A CA 1
ATOM 686 C C . ALA A 1 88 ? 17.532 1.905 -14.076 1.00 87.19 88 ALA A C 1
ATOM 688 O O . ALA A 1 88 ? 18.610 2.092 -14.632 1.00 87.19 88 ALA A O 1
ATOM 689 N N . ARG A 1 89 ? 17.347 0.875 -13.236 1.00 84.94 89 ARG A N 1
ATOM 690 C CA . ARG A 1 89 ? 18.377 -0.151 -12.997 1.00 84.94 89 ARG A CA 1
ATOM 691 C C . ARG A 1 89 ? 18.631 -1.002 -14.240 1.00 84.94 89 ARG A C 1
ATOM 693 O O . ARG A 1 89 ? 19.786 -1.229 -14.580 1.00 84.94 89 ARG A O 1
ATOM 700 N N . ASP A 1 90 ? 17.573 -1.449 -14.910 1.00 87.75 90 ASP A N 1
ATOM 701 C CA . ASP A 1 90 ? 17.674 -2.289 -16.106 1.00 87.75 90 ASP A CA 1
ATOM 702 C C . ASP A 1 90 ? 18.351 -1.529 -17.267 1.00 87.75 90 ASP A C 1
ATOM 704 O O . ASP A 1 90 ? 19.181 -2.095 -17.979 1.00 87.75 90 ASP A O 1
ATOM 708 N N . GLU A 1 91 ? 18.055 -0.233 -17.427 1.00 89.81 91 GLU A N 1
ATOM 709 C CA . GLU A 1 91 ? 18.717 0.650 -18.400 1.00 89.81 91 GLU A CA 1
ATOM 710 C C . GLU A 1 91 ? 20.203 0.848 -18.067 1.00 89.81 91 GLU A C 1
ATOM 712 O O . GLU A 1 91 ? 21.043 0.665 -18.945 1.00 89.81 91 GLU A O 1
ATOM 717 N N . ALA A 1 92 ? 20.547 1.105 -16.800 1.00 88.19 92 ALA A N 1
ATOM 718 C CA . ALA A 1 92 ? 21.941 1.248 -16.372 1.00 88.19 92 ALA A CA 1
ATOM 719 C C . ALA A 1 92 ? 22.766 -0.034 -16.593 1.00 88.19 92 ALA A C 1
ATOM 721 O O . ALA A 1 92 ? 23.905 0.030 -17.054 1.00 88.19 92 ALA A O 1
ATOM 722 N N . ILE A 1 93 ? 22.188 -1.209 -16.311 1.00 89.38 93 ILE A N 1
ATOM 723 C CA . ILE A 1 93 ? 22.840 -2.506 -16.559 1.00 89.38 93 ILE A CA 1
ATOM 724 C C . ILE A 1 93 ? 23.092 -2.699 -18.056 1.00 89.38 93 ILE A C 1
ATOM 726 O O . ILE A 1 93 ? 24.169 -3.146 -18.453 1.00 89.38 93 ILE A O 1
ATOM 730 N N . LYS A 1 94 ? 22.113 -2.349 -18.894 1.00 92.19 94 LYS A N 1
ATOM 731 C CA . LYS A 1 94 ? 22.240 -2.462 -20.347 1.00 92.19 94 LYS A CA 1
ATOM 732 C C . LYS A 1 94 ? 23.334 -1.540 -20.894 1.00 92.19 94 LYS A C 1
ATOM 734 O O . LYS A 1 94 ? 24.139 -1.986 -21.707 1.00 92.19 94 LYS A O 1
ATOM 739 N N . GLU A 1 95 ? 23.387 -0.289 -20.439 1.00 89.94 95 GLU A N 1
ATOM 740 C CA . GLU A 1 95 ? 24.434 0.664 -20.829 1.00 89.94 95 GLU A CA 1
ATOM 741 C C . GLU A 1 95 ? 25.829 0.185 -20.402 1.00 89.94 95 GLU A C 1
ATOM 743 O O . GLU A 1 95 ? 26.776 0.257 -21.188 1.00 89.94 95 GLU A O 1
ATOM 748 N N . GLU A 1 96 ? 25.963 -0.372 -19.193 1.00 90.19 96 GLU A N 1
ATOM 749 C CA . GLU A 1 96 ? 27.227 -0.945 -18.722 1.00 90.19 96 GLU A CA 1
ATOM 750 C C . GLU A 1 96 ? 27.655 -2.155 -19.573 1.00 90.19 96 GLU A C 1
ATOM 752 O O . GLU A 1 96 ? 28.829 -2.291 -19.932 1.00 90.19 96 GLU A O 1
ATOM 757 N N . GLU A 1 97 ? 26.716 -3.031 -19.938 1.00 90.69 97 GLU A N 1
ATOM 758 C CA . GLU A 1 97 ? 26.994 -4.193 -20.784 1.00 90.69 97 GLU A CA 1
ATOM 759 C C . GLU A 1 97 ? 27.426 -3.779 -22.201 1.00 90.69 97 GLU A C 1
ATOM 761 O O . GLU A 1 97 ? 28.368 -4.351 -22.758 1.00 90.69 97 GLU A O 1
ATOM 766 N N . GLU A 1 98 ? 26.779 -2.766 -22.783 1.00 90.94 98 GLU A N 1
ATOM 767 C CA . GLU A 1 98 ? 27.155 -2.202 -24.083 1.00 90.94 98 GLU A CA 1
ATOM 768 C C . GLU A 1 98 ? 28.536 -1.531 -24.034 1.00 90.94 98 GLU A C 1
ATOM 770 O O . GLU A 1 98 ? 29.369 -1.785 -24.910 1.00 90.94 98 GLU A O 1
ATOM 775 N N . ALA A 1 99 ? 28.834 -0.764 -22.979 1.00 90.25 99 ALA A N 1
ATOM 776 C CA . ALA A 1 99 ? 30.148 -0.156 -22.777 1.00 90.25 99 ALA A CA 1
ATOM 777 C C . ALA A 1 99 ? 31.256 -1.218 -22.677 1.00 90.25 99 ALA A C 1
ATOM 779 O O . ALA A 1 99 ? 32.274 -1.121 -23.368 1.00 90.25 99 ALA A O 1
ATOM 780 N N . ARG A 1 100 ? 31.031 -2.287 -21.899 1.00 89.31 100 ARG A N 1
ATOM 781 C CA . ARG A 1 100 ? 31.967 -3.420 -21.790 1.00 89.31 100 ARG A CA 1
ATOM 782 C C . ARG A 1 100 ? 32.173 -4.125 -23.132 1.00 89.31 100 ARG A C 1
ATOM 784 O O . ARG A 1 100 ? 33.307 -4.458 -23.477 1.00 89.31 100 ARG A O 1
ATOM 791 N N . LYS A 1 101 ? 31.109 -4.344 -23.915 1.00 89.12 101 LYS A N 1
ATOM 792 C CA . LYS A 1 101 ? 31.205 -4.957 -25.255 1.00 89.12 101 LYS A CA 1
ATOM 793 C C . LYS A 1 101 ? 32.038 -4.105 -26.214 1.00 89.12 101 LYS A C 1
ATOM 795 O O . LYS A 1 101 ? 32.874 -4.649 -26.938 1.00 89.12 101 LYS A O 1
ATOM 800 N N . GLU A 1 102 ? 31.858 -2.786 -26.201 1.00 87.44 102 GLU A N 1
ATOM 801 C CA . GLU A 1 102 ? 32.645 -1.871 -27.033 1.00 87.44 102 GLU A CA 1
ATOM 802 C C . GLU A 1 102 ? 34.117 -1.795 -26.595 1.00 87.44 102 GLU A C 1
ATOM 804 O O . GLU A 1 102 ? 35.007 -1.769 -27.450 1.00 87.44 102 GLU A O 1
ATOM 809 N N . GLU A 1 103 ? 34.418 -1.846 -25.294 1.00 87.31 103 GLU A N 1
ATOM 810 C CA . GLU A 1 103 ? 35.803 -1.946 -24.811 1.00 87.31 103 GLU A CA 1
ATOM 811 C C . GLU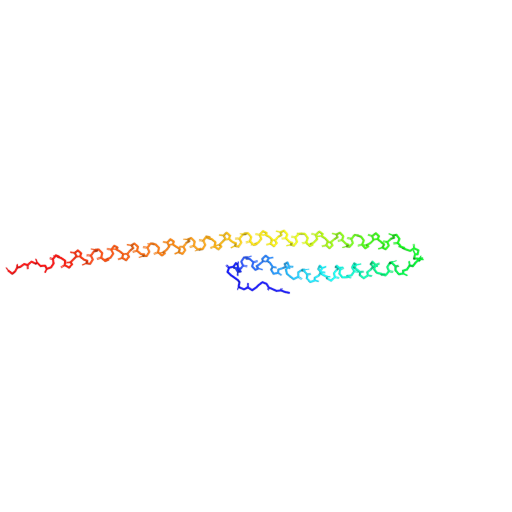 A 1 103 ? 36.485 -3.246 -25.250 1.00 87.31 103 GLU A C 1
ATOM 813 O O . GLU A 1 103 ? 37.619 -3.214 -25.736 1.00 87.31 103 GLU A O 1
ATOM 818 N N . VAL A 1 104 ? 35.797 -4.386 -25.133 1.00 86.69 104 VAL A N 1
ATOM 819 C CA . VAL A 1 104 ? 36.317 -5.689 -25.584 1.00 86.69 104 VAL A CA 1
ATOM 820 C C . VAL A 1 104 ? 36.587 -5.670 -27.089 1.00 86.69 104 VAL A C 1
ATOM 822 O O . VAL A 1 104 ? 37.645 -6.111 -27.536 1.00 86.69 104 VAL A O 1
ATOM 825 N N . LYS A 1 105 ? 35.680 -5.087 -27.879 1.00 86.31 105 LYS A N 1
ATOM 826 C CA . LYS A 1 105 ? 35.843 -4.942 -29.330 1.00 86.31 105 LYS A CA 1
ATOM 827 C C . LYS A 1 105 ? 37.025 -4.040 -29.700 1.00 86.31 105 LYS A C 1
ATOM 829 O O . LYS A 1 105 ? 37.758 -4.355 -30.638 1.00 86.31 105 LYS A O 1
ATOM 834 N N . LYS A 1 106 ? 37.245 -2.943 -28.965 1.00 84.94 106 LYS A N 1
ATOM 835 C CA . LYS A 1 106 ? 38.418 -2.069 -29.150 1.00 84.94 106 LY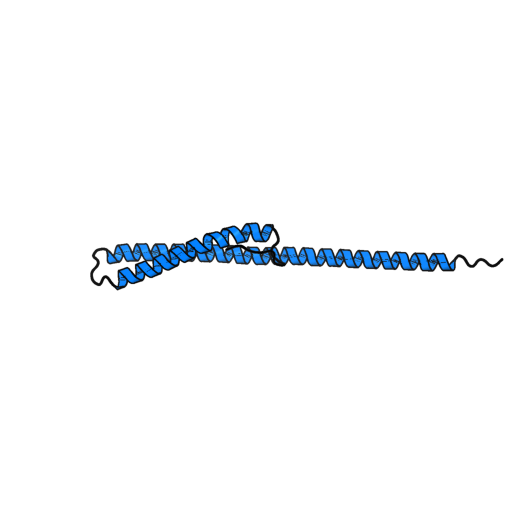S A CA 1
ATOM 836 C C . LYS A 1 106 ? 39.724 -2.786 -28.802 1.00 84.94 106 LYS A C 1
ATOM 838 O O . LYS A 1 106 ? 40.670 -2.691 -29.579 1.00 84.94 106 LYS A O 1
ATOM 843 N N . LYS A 1 107 ? 39.767 -3.539 -27.695 1.00 82.19 107 LYS A N 1
ATOM 844 C CA . LYS A 1 107 ? 40.941 -4.345 -27.311 1.00 82.19 107 LYS A CA 1
ATOM 845 C C . LYS A 1 107 ? 41.278 -5.397 -28.367 1.00 82.19 107 LYS A C 1
ATOM 847 O O . LYS A 1 107 ? 42.405 -5.416 -28.846 1.00 82.19 107 LYS A O 1
ATOM 852 N N . ALA A 1 108 ? 40.288 -6.165 -28.826 1.00 82.44 108 ALA A N 1
ATOM 853 C CA . ALA A 1 108 ? 40.484 -7.169 -29.874 1.00 82.44 108 ALA A CA 1
ATOM 854 C C . ALA A 1 108 ? 41.002 -6.557 -31.190 1.00 82.44 108 ALA A C 1
ATOM 856 O O . ALA A 1 108 ? 41.848 -7.140 -31.866 1.00 82.44 108 ALA A O 1
ATOM 857 N N . LYS A 1 109 ? 40.528 -5.356 -31.554 1.00 80.62 109 LYS A N 1
ATOM 858 C CA . LYS A 1 109 ? 41.012 -4.643 -32.744 1.00 80.62 109 LYS A CA 1
ATOM 859 C C . LYS A 1 109 ? 42.467 -4.179 -32.596 1.00 80.62 109 LYS A C 1
ATOM 861 O O . LYS A 1 109 ? 43.207 -4.234 -33.575 1.00 80.62 109 LYS A O 1
ATOM 866 N N . ASN A 1 110 ? 42.873 -3.738 -31.405 1.00 77.75 110 ASN A N 1
ATOM 867 C CA . ASN A 1 110 ? 44.253 -3.325 -31.143 1.00 77.75 110 ASN A CA 1
ATOM 868 C C . ASN A 1 110 ? 45.215 -4.526 -31.148 1.00 77.75 110 ASN A C 1
ATOM 870 O O . ASN A 1 110 ? 46.251 -4.455 -31.802 1.00 77.75 110 ASN A O 1
ATOM 874 N N . GLU A 1 111 ? 44.841 -5.649 -30.527 1.00 74.69 111 GLU A N 1
ATOM 875 C CA . GLU A 1 111 ? 45.647 -6.884 -30.525 1.00 74.69 111 GLU A CA 1
ATOM 876 C C . GLU A 1 111 ? 45.822 -7.471 -31.941 1.00 74.69 111 GLU A C 1
ATOM 878 O O . GLU A 1 111 ? 46.907 -7.925 -32.322 1.00 74.69 111 GLU A O 1
ATOM 883 N N . ALA A 1 112 ? 44.779 -7.405 -32.777 1.00 72.81 112 ALA A N 1
ATOM 884 C CA . ALA A 1 112 ? 44.870 -7.788 -34.188 1.00 72.81 112 ALA A CA 1
ATOM 885 C C . ALA A 1 112 ? 45.789 -6.852 -35.003 1.00 72.81 112 ALA A C 1
ATOM 887 O O . ALA A 1 112 ? 46.433 -7.289 -35.956 1.00 72.81 112 ALA A O 1
ATOM 888 N N . GLY A 1 113 ? 45.870 -5.569 -34.633 1.00 61.62 113 GLY A N 1
ATOM 889 C CA . GLY A 1 113 ? 46.776 -4.601 -35.256 1.00 61.62 113 GLY A CA 1
ATOM 890 C C . GLY A 1 113 ? 48.242 -4.814 -34.870 1.00 61.62 113 GLY A C 1
ATOM 891 O O . GLY A 1 113 ? 49.114 -4.771 -35.738 1.00 61.62 113 GLY A O 1
ATOM 892 N N . GLU A 1 114 ? 48.522 -5.094 -33.594 1.00 57.84 114 GLU A N 1
ATOM 893 C CA . GLU A 1 114 ? 49.890 -5.325 -33.104 1.00 57.84 114 GLU A CA 1
ATOM 894 C C . GLU A 1 114 ? 50.494 -6.627 -33.642 1.00 57.84 114 GLU A C 1
ATOM 896 O O . GLU A 1 114 ? 51.658 -6.644 -34.049 1.00 57.84 114 GLU A O 1
ATOM 901 N N . SER A 1 115 ? 49.699 -7.697 -33.745 1.00 57.22 115 SER A N 1
ATOM 902 C CA . SER A 1 115 ? 50.163 -8.971 -34.319 1.00 57.22 115 SER A CA 1
A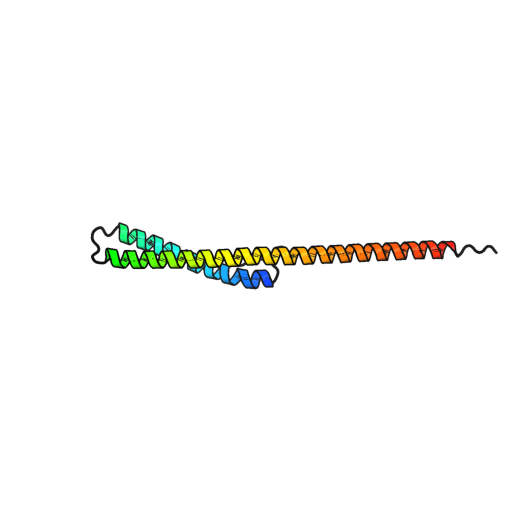TOM 903 C C . SER A 1 115 ? 50.524 -8.872 -35.807 1.00 57.22 115 SER A C 1
ATOM 905 O O . SER A 1 115 ? 51.422 -9.578 -36.263 1.00 57.22 115 SER A O 1
ATOM 907 N N . SER A 1 116 ? 49.916 -7.949 -36.563 1.00 55.72 116 SER A N 1
ATOM 908 C CA . SER A 1 116 ? 50.286 -7.719 -37.967 1.00 55.72 116 SER A CA 1
ATOM 909 C C . SER A 1 116 ? 51.613 -6.970 -38.135 1.00 55.72 116 SER A C 1
ATOM 911 O O . SER A 1 116 ? 52.218 -7.063 -39.203 1.00 55.72 116 SER A O 1
ATOM 913 N N . SER A 1 117 ? 52.077 -6.223 -37.127 1.00 56.25 117 SER A N 1
ATOM 914 C CA . SER A 1 117 ? 53.293 -5.406 -37.251 1.00 56.25 117 SER A CA 1
ATOM 915 C C . SER A 1 117 ? 54.584 -6.164 -36.918 1.00 56.25 117 SER A C 1
ATOM 917 O O . SER A 1 117 ? 55.667 -5.608 -37.095 1.00 56.25 117 SER A O 1
ATOM 919 N N . HIS A 1 118 ? 54.500 -7.419 -36.459 1.00 52.19 118 HIS A N 1
ATOM 920 C CA . HIS A 1 118 ? 55.664 -8.237 -36.087 1.00 52.19 118 HIS A CA 1
ATOM 921 C C . HIS A 1 118 ? 56.166 -9.181 -37.195 1.00 52.19 118 HIS A C 1
ATOM 923 O O . HIS A 1 118 ? 56.937 -10.095 -36.922 1.00 52.19 118 HIS A O 1
ATOM 929 N N . ASN A 1 119 ? 55.780 -8.938 -38.451 1.00 50.81 119 ASN A N 1
ATOM 930 C CA . ASN A 1 119 ? 56.404 -9.550 -39.626 1.00 50.81 119 ASN A CA 1
ATOM 931 C C . ASN A 1 119 ? 57.282 -8.510 -40.334 1.00 50.81 119 ASN A C 1
ATOM 933 O O . ASN A 1 119 ? 56.937 -8.015 -41.405 1.00 50.81 119 ASN A O 1
ATOM 937 N N . VAL A 1 120 ? 58.419 -8.160 -39.732 1.00 57.84 120 VAL A N 1
ATOM 938 C CA . VAL A 1 120 ? 59.516 -7.546 -40.490 1.00 57.84 120 VAL A CA 1
ATOM 939 C C . VAL A 1 120 ? 60.456 -8.688 -40.887 1.00 57.84 120 VAL A C 1
ATOM 941 O O . VAL A 1 120 ? 61.030 -9.319 -39.998 1.00 57.84 120 VAL A O 1
ATOM 944 N N . PRO A 1 121 ? 60.552 -9.025 -42.187 1.00 56.69 121 PRO A N 1
ATOM 945 C CA . PRO A 1 121 ? 61.468 -10.041 -42.679 1.00 56.69 121 PRO A CA 1
ATOM 946 C C . PRO A 1 121 ? 62.922 -9.648 -42.412 1.00 56.69 121 PRO A C 1
ATOM 948 O O . PRO A 1 121 ? 63.260 -8.468 -42.340 1.00 56.69 121 PRO A O 1
ATOM 951 N N . THR A 1 122 ? 63.713 -10.699 -42.259 1.00 44.88 122 THR A N 1
ATOM 952 C CA . THR A 1 122 ? 65.121 -10.814 -41.863 1.00 44.88 122 THR A CA 1
ATOM 953 C C . THR A 1 122 ? 66.093 -9.908 -42.611 1.00 44.88 122 THR A C 1
ATOM 955 O O . THR A 1 122 ? 65.885 -9.687 -43.825 1.00 44.88 122 THR A O 1
#

Radius of gyration: 31.11 Å; chains: 1; bounding box: 102×17×64 Å

Secondary structure (DSSP, 8-state):
------TT--HHHHHHHHHHHHHHHHHHHHHHHHHHHHHHHHH-TT-TTHHHHHHHHHHHHHHHHHHHHHHHHHHHHHHHHHHHHHHHHHHHHHHHHHHHHHHHHHHHHHHHHHHHTT----

Organism: Arabidopsis thaliana (NCBI:txid3702)

Foldseek 3Di:
DFDDDDLLPDVQLRVQLGVLVVCVVVLVVLVVVLVVLVVVLVVCPDDPCSVVSVVVSVVSVVVSVVSVVVSVVSNVVSSVVSVVVSVVVVVVVVVVVVVVVVVVVVVVVVVVVVVVVPPDDD

Sequence (122 aa):
MKATNTDLGDEAFKAVTNPILSQMEEIINTAKHVAYRVGVIRSTNSDPNFLRDLDEVDKMGDDVFEKSKTALDIMRKAVVDAKERKKARDEAIKEEEEARKEEVKKKAKNEAGESSSHNVPT